Protein AF-A0A7C4BUP7-F1 (afdb_monomer)

Solvent-accessible surface area (backbone atoms only — not comparable to full-atom values): 4134 Å² total; per-residue (Å²): 133,63,65,69,59,54,56,47,49,23,52,56,46,32,72,69,52,84,49,68,63,40,38,30,29,30,41,66,43,95,89,72,47,69,52,73,43,76,46,76,39,48,35,68,57,50,17,46,35,39,67,69,68,46,28,42,78,42,52,73,69,56,39,51,60,67,70,46,80,76,82,124

pLDDT: mean 84.96, std 12.38, range [49.53, 95.25]

Nearest PDB structures (foldseek):
  7aoi-assembly1_BR  TM=6.924E-01  e=9.644E-01  Trypanosoma brucei
  8xrp-assembly1_B  TM=2.910E-01  e=4.808E+00  Homo sapiens

Sequence (72 aa):
MDLRQYYRQIREIEAQIKDEFPVIVSEATEDGGRAHVLTEVSRAVAARLIAEGKARLAGEGETAAFRKPKKQ

Structure (mmCIF, N/CA/C/O backbone):
data_AF-A0A7C4BUP7-F1
#
_entry.id   AF-A0A7C4BUP7-F1
#
loop_
_atom_site.group_PDB
_atom_site.id
_atom_site.type_symbol
_atom_site.label_atom_id
_atom_site.label_alt_id
_atom_site.label_comp_id
_atom_site.label_asym_id
_atom_site.label_entity_id
_atom_site.label_seq_id
_atom_site.pdbx_P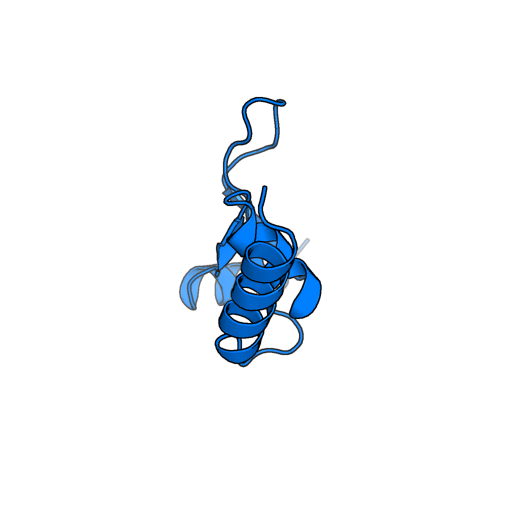DB_ins_code
_atom_site.Cartn_x
_atom_site.Cartn_y
_atom_site.Cartn_z
_atom_site.occupancy
_atom_site.B_iso_or_equiv
_atom_site.auth_seq_id
_atom_site.auth_comp_id
_atom_site.auth_asym_id
_atom_site.auth_atom_id
_atom_site.pdbx_PDB_model_num
ATOM 1 N N . MET A 1 1 ? -17.517 10.042 4.988 1.00 65.38 1 MET A N 1
ATOM 2 C CA . MET A 1 1 ? -16.673 8.847 5.193 1.00 65.38 1 MET A CA 1
ATOM 3 C C . MET A 1 1 ? -16.721 8.455 6.655 1.00 65.38 1 MET A C 1
ATOM 5 O O . MET A 1 1 ? -16.547 9.322 7.503 1.00 65.38 1 MET A O 1
ATOM 9 N N . ASP A 1 2 ? -16.978 7.184 6.953 1.00 84.50 2 ASP A N 1
ATOM 10 C CA . ASP A 1 2 ? -16.864 6.662 8.314 1.00 84.50 2 ASP A CA 1
ATOM 11 C C . ASP A 1 2 ? -15.381 6.400 8.613 1.00 84.50 2 ASP A C 1
ATOM 13 O O . ASP A 1 2 ? -14.793 5.424 8.144 1.00 84.50 2 ASP A O 1
ATOM 17 N N . LEU A 1 3 ? -14.761 7.315 9.363 1.00 86.75 3 LEU A N 1
ATOM 18 C CA . LEU A 1 3 ? -13.342 7.251 9.724 1.00 86.75 3 LEU A CA 1
ATOM 19 C C . LEU A 1 3 ? -12.985 5.922 10.403 1.00 86.75 3 LEU A C 1
ATOM 21 O O . LEU A 1 3 ? -11.895 5.398 10.187 1.00 86.75 3 LEU A O 1
ATOM 25 N N . ARG A 1 4 ? -13.898 5.344 11.196 1.00 90.12 4 ARG A N 1
ATOM 26 C CA . ARG A 1 4 ? -13.641 4.072 11.885 1.00 90.12 4 ARG A CA 1
ATOM 27 C C . ARG A 1 4 ? -13.557 2.919 10.896 1.00 90.12 4 ARG A C 1
ATOM 29 O O . ARG A 1 4 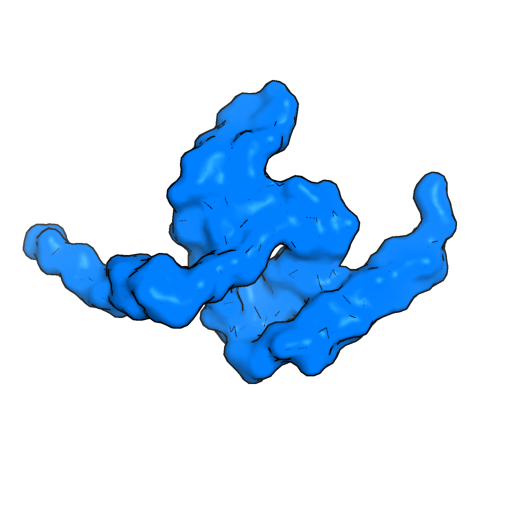? -12.677 2.074 11.041 1.00 90.12 4 ARG A O 1
ATOM 36 N N . GLN A 1 5 ? -14.443 2.895 9.902 1.00 89.94 5 GLN A N 1
ATOM 37 C CA . GLN A 1 5 ? -14.405 1.887 8.841 1.00 89.94 5 GLN A CA 1
ATOM 38 C C . GLN A 1 5 ? -13.154 2.046 7.973 1.00 89.94 5 GLN A C 1
ATOM 40 O O . GLN A 1 5 ? -12.473 1.058 7.718 1.00 89.94 5 GLN A O 1
ATOM 45 N N . TYR A 1 6 ? -12.781 3.281 7.627 1.00 89.38 6 TYR A N 1
ATOM 46 C CA . TYR A 1 6 ? -11.562 3.561 6.862 1.00 89.38 6 TYR A CA 1
ATOM 47 C C . TYR A 1 6 ? -10.293 3.062 7.575 1.00 89.38 6 TYR A C 1
ATOM 49 O O . TYR A 1 6 ? -9.513 2.303 7.002 1.00 89.38 6 TYR A O 1
ATOM 57 N N . TYR A 1 7 ? -10.103 3.396 8.858 1.00 92.38 7 TYR A N 1
ATOM 58 C CA . TYR A 1 7 ? -8.942 2.902 9.610 1.00 92.38 7 TYR A CA 1
ATOM 59 C C . TYR A 1 7 ? -8.977 1.389 9.851 1.00 92.38 7 TYR A C 1
ATOM 61 O O . TYR A 1 7 ? -7.918 0.765 9.926 1.00 92.38 7 TYR A O 1
ATOM 69 N N . ARG A 1 8 ? -10.167 0.783 9.967 1.00 94.19 8 ARG A N 1
ATOM 70 C CA . ARG A 1 8 ? -10.301 -0.678 10.048 1.00 94.19 8 ARG A CA 1
ATOM 71 C C . ARG A 1 8 ? -9.829 -1.338 8.754 1.00 94.19 8 ARG A C 1
ATOM 73 O O . ARG A 1 8 ? -8.991 -2.229 8.823 1.00 94.19 8 ARG A O 1
ATOM 80 N N . GLN A 1 9 ? -10.289 -0.849 7.606 1.00 93.25 9 GLN A N 1
ATOM 81 C CA . GLN A 1 9 ? -9.898 -1.355 6.292 1.00 93.25 9 GLN A CA 1
ATOM 82 C C . GLN A 1 9 ? -8.383 -1.253 6.071 1.00 93.25 9 GLN A C 1
ATOM 84 O O . GLN A 1 9 ? -7.767 -2.216 5.623 1.00 93.25 9 GLN A O 1
ATOM 89 N N . ILE A 1 10 ? -7.758 -0.128 6.446 1.00 94.38 10 ILE A N 1
ATOM 90 C CA . ILE A 1 10 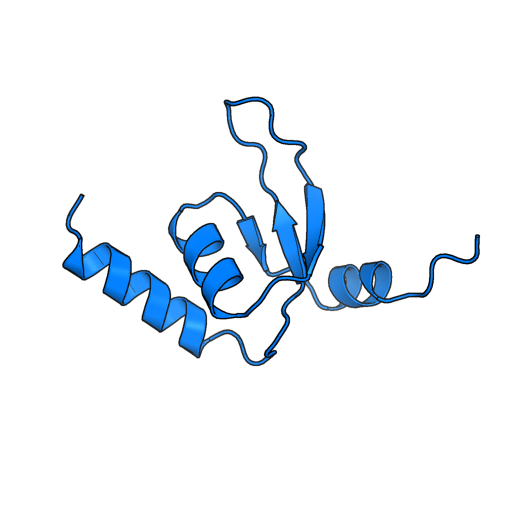? -6.294 0.012 6.372 1.00 94.38 10 ILE A CA 1
ATOM 91 C C . ILE A 1 10 ? -5.605 -1.077 7.190 1.00 94.38 10 ILE A C 1
ATOM 93 O O . ILE A 1 10 ? -4.694 -1.720 6.684 1.00 94.38 10 ILE A O 1
ATOM 97 N N . ARG A 1 11 ? -6.035 -1.308 8.435 1.00 94.25 11 ARG A N 1
ATOM 98 C CA . ARG A 1 11 ? -5.420 -2.329 9.297 1.00 94.25 11 ARG A CA 1
ATOM 99 C C . ARG A 1 11 ? -5.603 -3.743 8.754 1.00 94.25 11 ARG A C 1
ATOM 101 O O . ARG A 1 11 ? -4.689 -4.551 8.873 1.00 94.25 11 ARG A O 1
ATOM 108 N N . GLU A 1 12 ? -6.760 -4.042 8.171 1.00 94.81 12 GLU A N 1
ATOM 109 C CA . GLU A 1 12 ? -7.024 -5.338 7.538 1.00 94.81 12 GLU A CA 1
ATOM 110 C C . GLU A 1 12 ? -6.104 -5.568 6.336 1.00 94.81 12 GLU A C 1
ATOM 112 O O . GLU A 1 12 ? -5.488 -6.627 6.239 1.00 94.81 12 GLU A O 1
ATOM 117 N N . ILE A 1 13 ? -5.938 -4.563 5.470 1.00 94.88 13 ILE A N 1
ATOM 118 C CA . ILE A 1 13 ? -5.010 -4.634 4.334 1.00 94.88 13 ILE A CA 1
ATOM 119 C C . ILE A 1 13 ? -3.565 -4.730 4.831 1.00 94.88 13 ILE A C 1
ATOM 121 O O . ILE A 1 13 ? -2.799 -5.558 4.346 1.00 94.88 13 ILE A O 1
ATOM 125 N N . GLU A 1 14 ? -3.184 -3.925 5.825 1.00 94.12 14 GLU A N 1
ATOM 126 C CA . GLU A 1 14 ? -1.839 -3.939 6.400 1.00 94.12 14 GLU A CA 1
ATOM 127 C C . GLU A 1 14 ? -1.475 -5.328 6.944 1.00 94.12 14 GLU A C 1
ATOM 129 O O . GLU A 1 14 ? -0.369 -5.805 6.709 1.00 94.12 14 GLU A O 1
ATOM 134 N N . ALA A 1 15 ? -2.414 -6.008 7.609 1.00 94.12 15 ALA A N 1
ATOM 135 C CA . ALA A 1 15 ? -2.216 -7.358 8.133 1.00 94.12 15 ALA A CA 1
ATOM 136 C C . ALA A 1 15 ? -2.067 -8.433 7.038 1.00 94.12 15 ALA A C 1
ATOM 138 O O . ALA A 1 15 ? -1.499 -9.494 7.298 1.00 94.12 15 ALA A O 1
ATOM 139 N N . GLN A 1 16 ? -2.565 -8.180 5.825 1.00 92.81 16 GLN A N 1
ATOM 140 C CA . GLN A 1 16 ? -2.415 -9.085 4.679 1.00 92.81 16 GLN A CA 1
ATOM 141 C C . GLN A 1 16 ? -1.065 -8.919 3.971 1.00 92.81 16 GLN A C 1
ATOM 143 O O . GLN A 1 16 ? -0.594 -9.851 3.315 1.00 92.81 16 GLN A O 1
ATOM 148 N N . ILE A 1 17 ? -0.425 -7.756 4.110 1.00 92.69 17 ILE A N 1
ATOM 149 C CA . ILE A 1 17 ? 0.887 -7.491 3.526 1.00 92.69 17 ILE A CA 1
ATOM 150 C C . ILE A 1 17 ? 1.965 -8.108 4.423 1.00 92.69 17 ILE A C 1
ATOM 152 O O . ILE A 1 17 ? 2.200 -7.671 5.550 1.00 92.69 17 ILE A O 1
ATOM 156 N N . LYS A 1 18 ? 2.645 -9.130 3.903 1.00 90.00 18 LYS A N 1
ATOM 157 C CA . LYS A 1 18 ? 3.704 -9.844 4.631 1.00 90.00 18 LYS A CA 1
ATOM 158 C C . LYS A 1 18 ? 5.035 -9.092 4.629 1.00 90.00 18 LYS A C 1
ATOM 160 O O . LYS A 1 18 ? 5.756 -9.144 5.620 1.00 90.00 18 LYS A O 1
ATOM 165 N N . ASP A 1 19 ? 5.349 -8.408 3.534 1.00 89.25 19 ASP A N 1
ATOM 166 C CA . ASP A 1 19 ? 6.586 -7.645 3.388 1.00 89.25 19 ASP A CA 1
ATOM 167 C C . ASP A 1 19 ? 6.552 -6.335 4.184 1.00 89.25 19 ASP A C 1
ATOM 169 O O . ASP A 1 19 ? 5.544 -5.628 4.221 1.00 89.25 19 ASP A O 1
ATOM 173 N N . GLU A 1 20 ? 7.685 -5.971 4.785 1.00 89.88 20 GLU A N 1
ATOM 174 C CA . GLU A 1 20 ? 7.847 -4.670 5.450 1.00 89.88 20 GLU A CA 1
ATOM 175 C C . GLU A 1 20 ? 7.839 -3.513 4.435 1.00 89.88 20 GLU A C 1
ATOM 177 O O . GLU A 1 20 ? 7.267 -2.446 4.689 1.00 89.88 20 GLU A O 1
ATOM 182 N N . PHE A 1 21 ? 8.405 -3.776 3.252 1.00 92.56 21 PHE A N 1
ATOM 183 C CA . PHE A 1 21 ? 8.512 -2.852 2.126 1.00 92.56 21 PHE A CA 1
ATOM 184 C C . PHE A 1 21 ? 7.912 -3.475 0.856 1.00 92.56 21 PHE A C 1
ATOM 186 O O . PHE A 1 21 ? 8.646 -3.971 -0.005 1.00 92.56 21 PHE A O 1
ATOM 193 N N . PRO A 1 22 ? 6.574 -3.537 0.739 1.00 93.38 22 PRO A N 1
ATOM 194 C CA . PRO A 1 22 ? 5.927 -4.000 -0.481 1.00 93.38 22 PRO A CA 1
ATOM 195 C C . PRO A 1 22 ? 6.166 -3.031 -1.647 1.00 93.38 22 PRO A C 1
ATOM 197 O O . PRO A 1 22 ? 6.208 -1.808 -1.482 1.00 93.38 22 PRO A O 1
ATOM 200 N N . VAL A 1 23 ? 6.227 -3.588 -2.856 1.00 93.56 23 VAL A N 1
ATOM 201 C CA . VAL A 1 23 ? 6.124 -2.803 -4.088 1.00 93.56 23 VAL A CA 1
ATOM 202 C C . VAL A 1 23 ? 4.647 -2.664 -4.440 1.00 93.56 23 VAL A C 1
ATOM 204 O O . VAL A 1 23 ?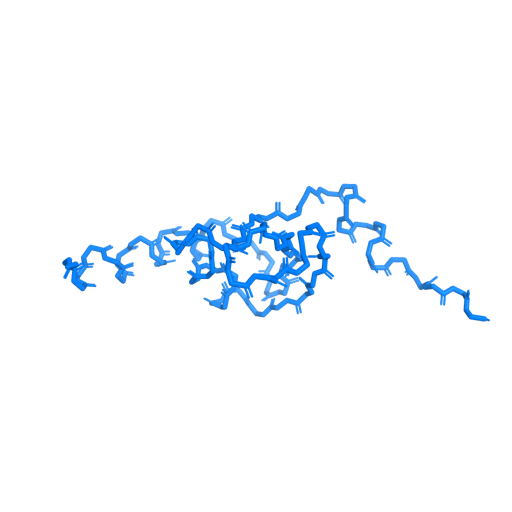 3.899 -3.643 -4.462 1.00 93.56 23 VAL A O 1
ATOM 207 N N . ILE A 1 24 ? 4.218 -1.438 -4.708 1.00 93.62 24 ILE A N 1
ATOM 208 C CA . ILE A 1 24 ? 2.863 -1.121 -5.154 1.00 93.62 24 ILE A CA 1
ATOM 209 C C . ILE A 1 24 ? 2.892 -0.574 -6.576 1.00 93.62 24 ILE A C 1
ATOM 211 O O . ILE A 1 24 ? 3.867 0.053 -6.990 1.00 93.62 24 ILE A O 1
ATOM 215 N N . VAL A 1 25 ? 1.808 -0.794 -7.311 1.00 91.88 25 VAL A N 1
ATOM 216 C CA . VAL A 1 25 ? 1.564 -0.198 -8.624 1.00 91.88 25 VAL A CA 1
ATOM 217 C C . VAL A 1 25 ? 0.562 0.929 -8.438 1.00 91.88 25 VAL A C 1
ATOM 219 O O . VAL A 1 25 ? -0.536 0.703 -7.928 1.00 91.88 25 VAL A O 1
ATOM 222 N N . SER A 1 26 ? 0.952 2.141 -8.825 1.00 85.25 26 SER A N 1
ATOM 223 C CA . SER A 1 26 ? 0.067 3.308 -8.781 1.00 85.25 26 SER A CA 1
ATOM 224 C C . SER A 1 26 ? -1.008 3.179 -9.858 1.00 85.25 26 SER A C 1
ATOM 226 O O . SER A 1 26 ? -0.694 2.887 -11.016 1.00 85.25 26 SER A O 1
ATOM 228 N N . GLU A 1 27 ? -2.261 3.406 -9.489 1.00 80.31 27 GLU A N 1
ATOM 229 C CA . GLU A 1 27 ? -3.372 3.469 -10.438 1.00 80.31 27 GLU A CA 1
ATOM 230 C C . GLU A 1 27 ? -3.520 4.900 -10.974 1.00 80.31 27 GLU A C 1
ATOM 232 O O . GLU A 1 27 ? -3.087 5.868 -10.340 1.00 80.31 27 GLU A O 1
ATOM 237 N N . ALA A 1 28 ? -4.087 5.042 -12.174 1.00 66.88 28 ALA A N 1
ATOM 238 C CA . ALA A 1 28 ? -4.345 6.353 -12.760 1.00 66.88 28 ALA A CA 1
ATOM 239 C C . ALA A 1 28 ? -5.357 7.107 -11.886 1.00 66.88 28 ALA A C 1
ATOM 241 O O . ALA A 1 28 ? -6.532 6.749 -11.845 1.00 66.88 28 ALA A O 1
ATOM 242 N N . THR A 1 29 ? -4.925 8.150 -11.184 1.00 64.81 29 THR A N 1
ATOM 243 C CA . THR A 1 29 ? -5.852 9.078 -10.529 1.00 64.81 29 THR A CA 1
ATOM 244 C C . THR A 1 29 ? -6.270 10.150 -11.533 1.00 64.81 29 THR A C 1
ATOM 246 O O . THR A 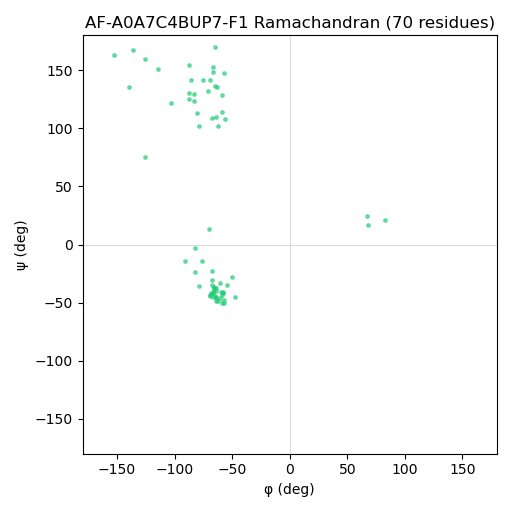1 29 ? -5.416 10.634 -12.279 1.00 64.81 29 THR A O 1
ATOM 249 N N . GLU A 1 30 ? -7.539 10.570 -11.517 1.00 58.91 30 GLU A N 1
ATOM 250 C CA . GLU A 1 30 ? -8.062 11.662 -12.367 1.00 58.91 30 GLU A CA 1
ATOM 251 C C . GLU A 1 30 ? -7.205 12.946 -12.310 1.00 58.91 30 GLU A C 1
ATOM 253 O O . GLU A 1 30 ? -7.088 13.648 -13.308 1.00 58.91 30 GLU A O 1
ATOM 258 N N . ASP A 1 31 ? -6.503 13.189 -11.197 1.00 58.62 31 ASP A N 1
ATOM 259 C CA . ASP A 1 31 ? -5.554 14.297 -10.971 1.00 58.62 31 ASP A CA 1
ATOM 260 C C . ASP A 1 31 ? -4.220 14.236 -11.763 1.00 58.62 31 ASP A C 1
ATOM 262 O O . ASP A 1 31 ? -3.276 14.967 -11.464 1.00 58.62 31 ASP A O 1
ATOM 266 N N . GLY A 1 32 ? -4.087 13.375 -12.778 1.00 58.28 32 GLY A N 1
ATOM 267 C CA . GLY A 1 32 ? -2.892 13.339 -13.642 1.00 58.28 32 GLY A CA 1
ATOM 268 C C . GLY A 1 32 ? -1.705 12.545 -13.078 1.00 58.28 32 GLY A C 1
ATOM 269 O O . GLY A 1 32 ? -0.561 12.725 -13.508 1.00 58.28 32 GLY A O 1
ATO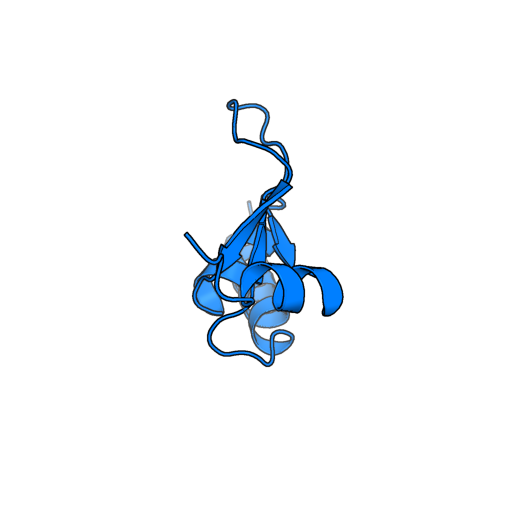M 270 N N . GLY A 1 33 ? -1.965 11.640 -12.132 1.00 56.59 33 GLY A N 1
ATOM 271 C CA . GLY A 1 33 ? -0.976 10.680 -11.646 1.00 56.59 33 GLY A CA 1
ATOM 272 C C . GLY A 1 33 ? -0.557 9.711 -12.754 1.00 56.59 33 GLY A C 1
ATOM 273 O O . GLY A 1 33 ? -1.393 9.208 -13.506 1.00 56.59 33 GLY A O 1
ATOM 274 N N . ARG A 1 34 ? 0.747 9.427 -12.874 1.00 60.62 34 ARG A N 1
ATOM 275 C CA . ARG A 1 34 ? 1.236 8.428 -13.834 1.00 60.62 34 ARG A CA 1
ATOM 276 C C . ARG A 1 34 ? 0.776 7.039 -13.401 1.00 60.62 34 ARG A C 1
ATOM 278 O O . ARG A 1 34 ? 1.287 6.484 -12.430 1.00 60.62 34 ARG A O 1
ATOM 285 N N . ALA A 1 35 ? -0.163 6.490 -14.160 1.00 68.38 35 ALA A N 1
ATOM 286 C CA . ALA A 1 35 ? -0.584 5.106 -14.040 1.00 68.38 35 ALA A CA 1
ATOM 287 C C . ALA A 1 35 ? 0.608 4.156 -14.222 1.00 68.38 35 ALA A C 1
ATOM 289 O O . ALA A 1 35 ? 1.522 4.426 -15.004 1.00 68.38 35 ALA A O 1
ATOM 290 N N . HIS A 1 36 ? 0.564 3.025 -13.523 1.00 77.12 36 HIS A N 1
ATOM 291 C CA . HIS A 1 36 ? 1.487 1.901 -13.683 1.00 77.12 36 HIS A CA 1
ATOM 292 C C . HIS A 1 36 ? 2.939 2.179 -13.267 1.00 77.12 36 HIS A C 1
ATOM 294 O O . HIS A 1 36 ? 3.866 1.502 -13.711 1.00 77.12 36 HIS A O 1
ATOM 300 N N . VAL A 1 37 ? 3.152 3.145 -12.370 1.00 84.44 37 VAL A N 1
ATOM 301 C CA . VAL A 1 37 ? 4.452 3.334 -11.716 1.00 84.44 37 VAL A CA 1
ATOM 302 C C . VAL A 1 37 ? 4.568 2.386 -10.529 1.00 84.44 37 VAL A C 1
ATOM 304 O O . VAL A 1 37 ? 3.733 2.414 -9.621 1.00 84.44 37 VAL A O 1
ATOM 307 N N . LEU A 1 38 ? 5.622 1.568 -10.547 1.00 89.75 38 LEU A N 1
ATOM 308 C CA . LEU A 1 38 ? 6.009 0.711 -9.434 1.00 89.75 38 LEU A CA 1
ATOM 309 C C . LEU A 1 38 ? 6.837 1.517 -8.434 1.00 89.75 38 LEU A C 1
ATOM 311 O O . LEU A 1 38 ? 7.815 2.156 -8.826 1.00 89.75 38 LEU A O 1
ATOM 315 N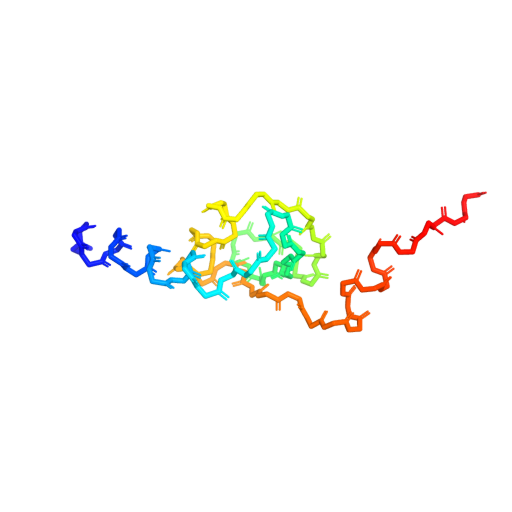 N . THR A 1 39 ? 6.463 1.453 -7.160 1.00 90.31 39 THR A N 1
ATOM 316 C CA . THR A 1 39 ? 7.162 2.141 -6.070 1.00 90.31 39 THR A CA 1
ATOM 317 C C . THR A 1 39 ? 7.225 1.231 -4.853 1.00 90.31 39 THR A C 1
ATOM 319 O O . THR A 1 39 ? 6.226 0.612 -4.492 1.00 90.31 39 THR A O 1
ATOM 322 N N . GLU A 1 40 ? 8.383 1.163 -4.202 1.00 92.88 40 GLU A N 1
ATOM 323 C CA . GLU A 1 40 ? 8.529 0.495 -2.909 1.00 92.88 40 GLU A CA 1
ATOM 324 C C . GLU A 1 40 ? 8.218 1.488 -1.784 1.00 92.88 40 GLU A C 1
ATOM 326 O O . GLU A 1 40 ? 8.773 2.587 -1.732 1.00 92.88 40 GLU A O 1
ATOM 331 N N . VAL A 1 41 ? 7.283 1.125 -0.909 1.00 93.75 41 VAL A N 1
ATOM 332 C CA . VAL A 1 41 ? 6.841 1.960 0.217 1.00 93.75 41 VAL A CA 1
ATOM 333 C C . VAL A 1 41 ? 6.718 1.104 1.470 1.00 93.75 41 VAL A C 1
ATOM 335 O O . VAL A 1 41 ? 6.715 -0.119 1.388 1.00 93.75 41 VAL A O 1
ATOM 338 N N . SER A 1 42 ? 6.586 1.724 2.644 1.00 95.12 42 SER A N 1
ATOM 339 C CA . SER A 1 42 ? 6.322 0.963 3.867 1.00 95.12 42 SER A CA 1
ATOM 340 C C . SER A 1 42 ? 4.941 0.309 3.833 1.00 95.12 42 SER A C 1
ATOM 342 O O . SER A 1 42 ? 3.992 0.832 3.236 1.00 95.12 42 SER A O 1
ATOM 344 N N . ARG A 1 43 ? 4.804 -0.808 4.548 1.00 94.69 43 ARG A N 1
ATOM 345 C CA . ARG A 1 43 ? 3.551 -1.559 4.686 1.00 94.69 43 ARG A CA 1
ATOM 346 C C . ARG A 1 43 ? 2.333 -0.686 5.018 1.00 94.69 43 ARG A C 1
ATOM 348 O O . ARG A 1 43 ? 1.288 -0.817 4.385 1.00 94.69 43 ARG A O 1
ATOM 355 N N . ALA A 1 44 ? 2.480 0.246 5.960 1.00 93.38 44 ALA A N 1
ATOM 356 C CA . ALA A 1 44 ? 1.409 1.157 6.365 1.00 93.38 44 ALA A CA 1
ATOM 357 C C . ALA A 1 44 ? 0.998 2.128 5.241 1.00 93.38 44 ALA A C 1
ATOM 359 O O . ALA A 1 44 ? -0.187 2.416 5.060 1.00 93.38 44 ALA A O 1
ATOM 360 N N . VAL A 1 45 ? 1.967 2.621 4.460 1.00 94.19 45 VAL A N 1
ATOM 361 C CA . VAL A 1 45 ? 1.701 3.508 3.318 1.00 94.19 45 VAL A CA 1
ATOM 362 C C . VAL A 1 45 ? 1.012 2.740 2.194 1.00 94.19 45 VAL A C 1
ATOM 364 O O . VAL A 1 45 ? 0.020 3.232 1.657 1.00 94.19 45 VAL A O 1
ATOM 367 N N . ALA A 1 46 ? 1.480 1.529 1.881 1.00 94.44 46 ALA A N 1
ATOM 368 C CA . ALA A 1 46 ? 0.834 0.655 0.906 1.00 94.44 46 ALA A CA 1
ATOM 369 C C . ALA A 1 46 ? -0.625 0.381 1.289 1.00 94.44 46 ALA A C 1
ATOM 371 O O . ALA A 1 46 ? -1.522 0.615 0.482 1.00 94.44 46 ALA A O 1
ATOM 372 N N . ALA A 1 47 ? -0.876 -0.026 2.537 1.00 95.25 47 ALA A N 1
ATOM 373 C CA . ALA A 1 47 ? -2.221 -0.308 3.024 1.00 95.25 47 ALA A CA 1
ATOM 374 C C . ALA A 1 47 ? -3.163 0.897 2.899 1.00 95.25 47 ALA A C 1
ATOM 376 O O . ALA A 1 47 ? -4.300 0.752 2.453 1.00 95.25 47 ALA A O 1
ATOM 377 N N . ARG A 1 48 ? -2.675 2.102 3.224 1.00 94.00 48 ARG A N 1
ATOM 378 C CA . ARG A 1 48 ? -3.439 3.343 3.056 1.00 94.00 48 ARG A CA 1
ATOM 379 C C . ARG A 1 48 ? -3.782 3.621 1.591 1.00 94.00 48 ARG A C 1
ATOM 381 O O . ARG A 1 48 ? -4.932 3.910 1.283 1.00 94.00 48 ARG A O 1
ATOM 388 N N . LEU A 1 49 ? -2.803 3.525 0.691 1.00 92.06 49 LEU A N 1
ATOM 389 C CA . LEU A 1 49 ? -3.006 3.803 -0.736 1.00 92.06 49 LEU A CA 1
ATOM 390 C C . LEU A 1 49 ? -3.956 2.798 -1.397 1.00 92.06 49 LEU A C 1
ATOM 392 O O . LEU A 1 49 ? -4.765 3.188 -2.237 1.00 92.06 49 LEU A O 1
ATOM 396 N N . ILE A 1 50 ? -3.894 1.531 -0.983 1.00 92.19 50 ILE A N 1
ATOM 397 C CA . ILE A 1 50 ? -4.810 0.481 -1.440 1.00 92.19 50 ILE A CA 1
ATOM 398 C C . ILE A 1 50 ? -6.222 0.726 -0.900 1.00 92.19 50 ILE A C 1
ATOM 400 O O . ILE A 1 50 ? -7.185 0.636 -1.657 1.00 92.19 50 ILE A O 1
ATOM 404 N N . ALA A 1 51 ? -6.363 1.095 0.379 1.00 92.19 51 ALA A N 1
ATOM 405 C CA . ALA A 1 51 ? -7.664 1.430 0.961 1.00 92.19 51 ALA A CA 1
ATOM 406 C C . ALA A 1 51 ? -8.339 2.617 0.250 1.00 92.19 51 ALA A C 1
ATOM 408 O O . ALA A 1 51 ? -9.561 2.656 0.133 1.00 92.19 51 ALA A O 1
ATOM 409 N N . GLU A 1 52 ? -7.541 3.567 -0.243 1.00 89.62 52 GLU A N 1
ATOM 410 C CA . GLU A 1 52 ? -7.995 4.725 -1.022 1.00 89.62 52 GLU A CA 1
ATOM 411 C C . GLU A 1 52 ? -8.221 4.425 -2.514 1.00 89.62 52 GLU A C 1
ATOM 413 O O . GLU A 1 52 ? -8.629 5.323 -3.246 1.00 89.62 52 GLU A O 1
ATOM 418 N N . GLY A 1 53 ? -7.937 3.204 -2.986 1.00 88.31 53 GLY A N 1
ATOM 419 C CA . GLY A 1 53 ? -8.059 2.837 -4.402 1.00 88.31 53 GLY A CA 1
ATOM 420 C C . GLY A 1 53 ? -7.043 3.527 -5.320 1.00 88.31 53 GLY A C 1
ATOM 421 O O . GLY A 1 53 ? -7.232 3.562 -6.530 1.00 88.31 53 GLY A O 1
ATOM 422 N N . LYS A 1 54 ? -5.967 4.089 -4.758 1.00 88.12 54 LYS A N 1
ATOM 423 C CA . LYS A 1 54 ? -4.916 4.810 -5.501 1.00 88.12 54 LYS A CA 1
ATOM 424 C C . LYS A 1 54 ? -3.771 3.906 -5.948 1.00 88.12 54 LYS A C 1
ATOM 426 O O . LYS A 1 54 ? -2.934 4.315 -6.751 1.00 88.12 54 LYS A O 1
ATOM 431 N N . ALA A 1 55 ? -3.693 2.701 -5.396 1.00 91.56 55 ALA A N 1
ATOM 432 C CA . ALA A 1 55 ? -2.666 1.730 -5.729 1.00 91.56 55 ALA A CA 1
ATOM 433 C C . ALA A 1 55 ? -3.155 0.297 -5.507 1.00 91.56 55 ALA A C 1
ATOM 435 O O . ALA A 1 55 ? -4.099 0.056 -4.754 1.00 91.56 55 ALA A O 1
ATOM 436 N N . ARG A 1 56 ? -2.440 -0.658 -6.099 1.00 92.00 56 ARG A N 1
ATOM 437 C CA . ARG A 1 56 ? -2.561 -2.095 -5.819 1.00 92.00 56 ARG A CA 1
ATOM 438 C C . ARG A 1 56 ? -1.205 -2.686 -5.446 1.00 92.00 56 ARG A C 1
ATOM 440 O O . ARG A 1 56 ? -0.172 -2.124 -5.805 1.00 92.00 56 ARG A O 1
ATOM 447 N N . LEU A 1 57 ? -1.186 -3.835 -4.770 1.00 92.12 57 LEU A N 1
ATOM 448 C CA . LEU A 1 57 ? 0.061 -4.589 -4.595 1.00 92.12 57 LEU A CA 1
ATOM 449 C C . LEU A 1 57 ? 0.584 -5.034 -5.964 1.00 92.12 57 LEU A C 1
ATOM 451 O O . LEU A 1 57 ? -0.181 -5.494 -6.820 1.00 92.12 57 LEU A O 1
ATOM 455 N N . ALA A 1 58 ? 1.888 -4.873 -6.170 1.00 91.00 58 ALA A N 1
ATOM 456 C CA . ALA A 1 58 ? 2.559 -5.438 -7.324 1.00 91.00 58 ALA A CA 1
ATOM 457 C C . ALA A 1 58 ? 2.606 -6.964 -7.183 1.00 91.00 58 ALA A C 1
ATOM 459 O O . ALA A 1 58 ? 2.823 -7.494 -6.092 1.00 91.00 58 ALA A O 1
ATOM 460 N N . GLY A 1 59 ? 2.419 -7.679 -8.290 1.00 87.94 59 GLY A N 1
ATOM 461 C CA . GLY A 1 59 ? 2.633 -9.123 -8.315 1.00 87.94 59 GLY A CA 1
ATOM 462 C C . GLY A 1 59 ? 4.103 -9.486 -8.073 1.00 87.94 59 GLY A C 1
ATOM 463 O O . GLY A 1 59 ? 4.997 -8.637 -8.123 1.00 87.94 59 GLY A O 1
ATOM 464 N N . GLU A 1 60 ? 4.383 -10.773 -7.872 1.00 85.00 60 GLU A N 1
ATOM 465 C CA . GLU A 1 60 ? 5.752 -11.264 -7.645 1.00 85.00 60 GLU A CA 1
ATOM 466 C C . GLU A 1 60 ? 6.686 -10.937 -8.824 1.00 85.00 60 GLU A C 1
ATOM 468 O O . GLU A 1 60 ? 7.814 -10.489 -8.623 1.00 85.00 60 GLU A O 1
ATOM 473 N N . GLY A 1 61 ? 6.203 -11.081 -10.065 1.00 84.94 61 GLY A N 1
ATOM 474 C CA . GLY A 1 61 ? 6.977 -10.757 -11.269 1.00 84.94 61 GLY A CA 1
ATOM 475 C C . GLY A 1 61 ? 7.274 -9.262 -11.421 1.00 84.94 61 GLY A C 1
ATOM 476 O O . GLY A 1 61 ? 8.394 -8.881 -11.760 1.00 84.94 61 GLY A O 1
ATOM 477 N N . GLU A 1 62 ? 6.290 -8.414 -11.119 1.00 86.88 62 GLU A N 1
ATOM 478 C CA . GLU A 1 62 ? 6.405 -6.950 -11.123 1.00 86.88 62 GLU A CA 1
ATOM 479 C C . GLU A 1 62 ? 7.404 -6.475 -10.055 1.00 86.88 62 GLU A C 1
ATOM 481 O O . GLU A 1 62 ? 8.318 -5.700 -10.341 1.00 86.88 62 GLU A O 1
ATOM 486 N N . THR A 1 63 ? 7.288 -7.021 -8.843 1.00 88.06 63 THR A N 1
ATOM 487 C CA . THR A 1 63 ? 8.194 -6.760 -7.717 1.00 88.06 63 THR A CA 1
ATOM 488 C C . THR A 1 63 ? 9.624 -7.182 -8.045 1.00 88.06 63 THR A C 1
ATOM 490 O O . THR A 1 63 ? 10.566 -6.416 -7.837 1.00 88.06 63 THR A O 1
ATOM 493 N N . ALA A 1 64 ? 9.808 -8.376 -8.616 1.00 86.50 64 ALA A N 1
ATOM 494 C CA . ALA A 1 64 ? 11.121 -8.860 -9.026 1.00 86.50 64 ALA A CA 1
ATOM 495 C C . ALA A 1 64 ? 11.732 -7.990 -10.135 1.00 86.50 64 ALA A C 1
ATOM 497 O O . ALA A 1 64 ? 12.927 -7.701 -10.102 1.00 86.50 64 ALA A O 1
ATOM 498 N N . ALA A 1 65 ? 10.932 -7.545 -11.107 1.00 86.12 65 ALA A N 1
ATOM 499 C CA . ALA A 1 65 ? 11.390 -6.645 -12.161 1.00 86.12 65 ALA A CA 1
ATOM 500 C C . ALA A 1 65 ? 11.784 -5.262 -11.618 1.00 86.12 65 ALA A C 1
ATOM 502 O O . ALA A 1 65 ? 12.771 -4.696 -12.085 1.00 86.12 65 ALA A O 1
ATOM 503 N N . PHE A 1 66 ? 11.058 -4.744 -10.621 1.00 86.94 66 PHE A N 1
ATOM 504 C CA . PHE A 1 66 ? 11.380 -3.484 -9.950 1.00 86.94 66 PHE A CA 1
ATOM 505 C C . PHE A 1 66 ? 12.679 -3.569 -9.142 1.00 86.94 66 PHE A C 1
ATOM 507 O O . PHE A 1 66 ? 13.525 -2.684 -9.238 1.00 86.94 66 PHE A O 1
ATOM 514 N N . ARG A 1 67 ? 12.852 -4.654 -8.377 1.00 85.50 67 ARG A N 1
ATOM 515 C CA . ARG A 1 67 ? 14.031 -4.880 -7.526 1.00 85.50 67 ARG A CA 1
ATOM 516 C C . ARG A 1 67 ? 15.276 -5.302 -8.299 1.00 85.50 67 ARG A C 1
ATOM 518 O O . ARG A 1 67 ? 16.373 -5.269 -7.742 1.00 85.50 67 ARG A O 1
ATOM 525 N N . LYS A 1 68 ? 15.149 -5.705 -9.570 1.00 84.62 68 LYS A N 1
ATOM 526 C CA . LYS A 1 68 ? 16.324 -5.949 -10.409 1.00 84.62 68 LYS A CA 1
ATOM 527 C C . LYS A 1 68 ? 17.137 -4.655 -10.489 1.00 84.62 68 LYS A C 1
ATOM 529 O O . LYS A 1 68 ? 16.575 -3.618 -10.842 1.00 84.62 68 LYS A O 1
ATOM 534 N N . PRO A 1 69 ? 18.453 -4.701 -10.219 1.00 67.06 69 PRO A N 1
ATOM 535 C CA . PRO A 1 69 ? 19.295 -3.537 -10.408 1.00 67.06 69 PRO A CA 1
ATOM 536 C C . PRO A 1 69 ? 19.185 -3.131 -11.875 1.00 67.06 69 PRO A C 1
ATOM 538 O O . PRO A 1 69 ? 19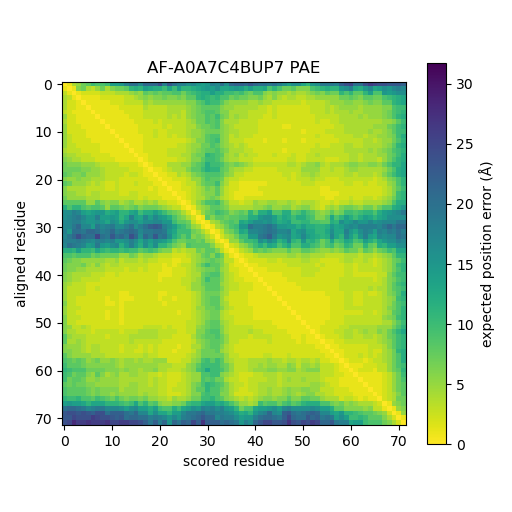.574 -3.887 -12.772 1.00 67.06 69 PRO A O 1
ATOM 541 N N . LYS A 1 70 ? 18.611 -1.953 -12.132 1.00 58.84 70 LYS A N 1
ATOM 542 C CA . LYS A 1 70 ? 18.722 -1.327 -13.444 1.00 58.84 70 LYS A CA 1
ATOM 543 C C . LYS A 1 70 ? 20.209 -1.065 -13.636 1.00 58.84 70 LYS A C 1
ATOM 545 O O . LYS A 1 70 ? 20.756 -0.164 -13.011 1.00 58.84 70 LYS A O 1
ATOM 550 N N . LYS A 1 71 ? 20.867 -1.913 -14.432 1.00 49.53 71 LYS A N 1
ATOM 551 C CA . LYS A 1 71 ? 22.194 -1.610 -14.963 1.00 49.53 71 LYS A CA 1
ATOM 552 C C . LYS A 1 71 ? 22.056 -0.280 -15.698 1.00 49.53 71 LYS A C 1
ATOM 554 O O . LYS A 1 71 ? 21.357 -0.221 -16.709 1.00 49.53 71 LYS A O 1
ATOM 559 N N . GLN A 1 7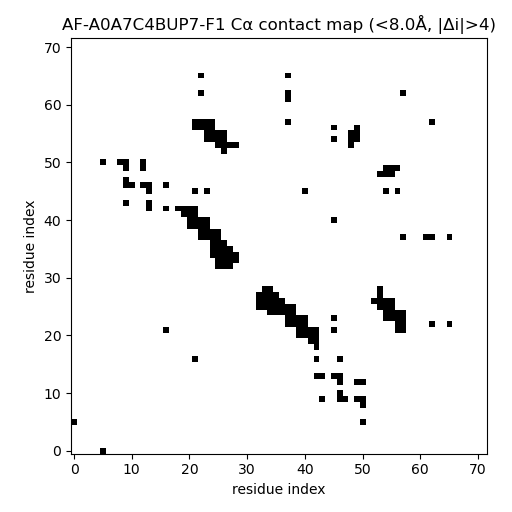2 ? 22.614 0.762 -15.098 1.00 49.62 72 GLN A N 1
ATOM 560 C CA . GLN A 1 72 ? 22.868 2.039 -15.744 1.00 49.62 72 GLN A CA 1
ATOM 561 C C . GLN A 1 72 ? 24.168 1.928 -16.534 1.00 49.62 72 GLN A C 1
ATOM 563 O O . GLN A 1 72 ? 25.071 1.197 -16.059 1.00 49.62 72 GLN A O 1
#

Mean predicted aligned error: 5.92 Å

Radius of gyration: 13.14 Å; Cα contacts (8 Å, |Δi|>4): 100; chains: 1; bounding box: 40×26×28 Å

Secondary structure (DSSP, 8-state):
--HHHHHHHHHHHHHH---SS-EEEEP--TTT--TT-EEE--HHHHHHHHHTTSEEEPPHHHHHHHHS----

Foldseek 3Di:
DPVVVLVVQLVVQLVVDPDQWFWKFFDDDPVGDDGGDTDTDGSSVQSNCVSVVGIDTDDPVRRVVVPPPPPD